Protein AF-A0A7R9SYB5-F1 (afdb_monomer)

Radius of gyration: 37.26 Å; Cα contacts (8 Å, |Δi|>4): 63; chains: 1; bounding box: 71×24×107 Å

Secondary structure (DSSP, 8-state):
--HHHHHHHHHHHHHHHHHHHHHHHHHHHHHHHHHHHHHHHHHHHHHHHHHHHHHHHHHHHHHHHHHHHHHHHHHHT-SS-SS-B-HHHHHHHHHH-HHHHHHHT-SSHHHHHHHH-SS-SSSB-TTT-

Structure (mmCIF, N/CA/C/O backbone):
data_AF-A0A7R9SYB5-F1
#
_entry.id   AF-A0A7R9SYB5-F1
#
loop_
_atom_site.group_PDB
_atom_site.id
_atom_site.type_symbol
_atom_site.label_atom_id
_atom_site.label_alt_id
_atom_site.label_comp_id
_atom_site.label_asym_id
_atom_site.label_entity_id
_atom_site.label_seq_id
_atom_site.pdbx_PDB_ins_code
_atom_site.Cartn_x
_atom_site.Cartn_y
_atom_site.Cartn_z
_atom_site.occupancy
_atom_site.B_iso_or_equiv
_atom_site.auth_seq_id
_atom_site.auth_comp_id
_atom_site.auth_asym_id
_atom_site.auth_atom_id
_atom_site.pdbx_PDB_model_num
ATOM 1 N N . LYS A 1 1 ? 35.742 -6.079 -60.100 1.00 61.59 1 LYS A N 1
ATOM 2 C CA . LYS A 1 1 ? 34.265 -6.038 -60.279 1.00 61.59 1 LYS A CA 1
ATOM 3 C C . LYS A 1 1 ? 33.474 -6.743 -59.161 1.00 61.59 1 LYS A C 1
ATOM 5 O O . LYS A 1 1 ? 32.312 -6.414 -59.006 1.00 61.59 1 LYS A O 1
ATOM 10 N N . VAL A 1 2 ? 34.076 -7.623 -58.344 1.00 82.00 2 VAL A N 1
ATOM 11 C CA . VAL A 1 2 ? 33.384 -8.337 -57.237 1.00 82.00 2 VAL A CA 1
ATOM 12 C C . VAL A 1 2 ? 33.362 -7.555 -55.905 1.00 82.00 2 VAL A C 1
ATOM 14 O O . VAL A 1 2 ? 32.481 -7.762 -55.081 1.00 82.00 2 VAL A O 1
ATOM 17 N N . MET A 1 3 ? 34.276 -6.597 -55.715 1.00 82.81 3 MET A N 1
ATOM 18 C CA . MET A 1 3 ? 34.359 -5.790 -54.484 1.00 82.81 3 MET A CA 1
ATOM 19 C C . MET A 1 3 ? 33.140 -4.885 -54.241 1.00 82.81 3 MET A C 1
ATOM 21 O O . MET A 1 3 ? 32.723 -4.719 -53.103 1.00 82.81 3 MET A O 1
ATOM 25 N N . ALA A 1 4 ? 32.539 -4.324 -55.296 1.00 87.69 4 ALA A N 1
ATOM 26 C CA . ALA A 1 4 ? 31.408 -3.405 -55.149 1.00 87.69 4 ALA A CA 1
ATOM 27 C C . ALA A 1 4 ? 30.133 -4.093 -54.603 1.00 87.69 4 ALA A C 1
ATOM 29 O O . ALA A 1 4 ? 29.575 -3.587 -53.632 1.00 87.69 4 ALA A O 1
ATOM 30 N N . PRO A 1 5 ? 29.709 -5.267 -55.120 1.00 90.31 5 PRO A N 1
ATOM 31 C CA . PRO A 1 5 ? 28.625 -6.035 -54.504 1.00 90.31 5 PRO A CA 1
ATOM 32 C C . PRO A 1 5 ? 28.908 -6.437 -53.051 1.00 90.31 5 PRO A C 1
ATOM 34 O O . PRO A 1 5 ? 28.014 -6.385 -52.214 1.00 90.31 5 PRO A O 1
ATOM 37 N N . LEU A 1 6 ? 30.151 -6.812 -52.734 1.00 91.62 6 LEU A N 1
ATOM 38 C CA . LEU A 1 6 ? 30.524 -7.271 -51.394 1.00 91.62 6 LEU A CA 1
ATOM 39 C C . LEU A 1 6 ? 30.434 -6.145 -50.353 1.00 91.62 6 LEU A C 1
ATOM 41 O O . LEU A 1 6 ? 29.874 -6.346 -49.278 1.00 91.62 6 LEU A O 1
ATOM 45 N N . LEU A 1 7 ? 30.916 -4.946 -50.694 1.00 91.62 7 LEU A N 1
ATOM 46 C CA . LEU A 1 7 ? 30.791 -3.762 -49.840 1.00 91.62 7 LEU A CA 1
ATOM 47 C C . LEU A 1 7 ? 29.329 -3.338 -49.649 1.00 91.62 7 LEU A C 1
ATOM 49 O O . LEU A 1 7 ? 28.962 -2.921 -48.555 1.00 91.62 7 LEU A O 1
ATOM 53 N N . PHE A 1 8 ? 28.489 -3.486 -50.678 1.00 92.94 8 PHE A N 1
ATOM 54 C CA . PHE A 1 8 ? 27.058 -3.193 -50.581 1.00 92.94 8 PHE A CA 1
ATOM 55 C C . PHE A 1 8 ? 26.348 -4.116 -49.582 1.00 92.94 8 PHE A C 1
ATOM 57 O O . PHE A 1 8 ? 25.638 -3.637 -48.701 1.00 92.94 8 PHE A O 1
ATOM 64 N N . TYR A 1 9 ? 26.583 -5.429 -49.658 1.00 94.69 9 TYR A N 1
ATOM 65 C CA . TYR A 1 9 ? 25.997 -6.370 -48.699 1.00 94.69 9 TYR A CA 1
ATOM 66 C C . TYR A 1 9 ? 26.543 -6.181 -47.282 1.00 94.69 9 TYR A C 1
ATOM 68 O O . TYR A 1 9 ? 25.777 -6.263 -46.326 1.00 94.69 9 TYR A O 1
ATOM 76 N N . LEU A 1 10 ? 27.835 -5.875 -47.130 1.00 94.38 10 LEU A N 1
ATOM 77 C CA . LEU A 1 10 ? 28.418 -5.570 -45.822 1.00 94.38 10 LEU A CA 1
ATOM 78 C C . LEU A 1 10 ? 27.762 -4.323 -45.213 1.00 94.38 10 LEU A C 1
ATOM 80 O O . LEU A 1 10 ? 27.346 -4.357 -44.057 1.00 94.38 10 LEU A O 1
ATOM 84 N N . LEU A 1 11 ? 27.590 -3.256 -46.000 1.00 93.69 11 LEU A N 1
ATOM 85 C CA . LEU A 1 11 ? 26.890 -2.046 -45.567 1.00 93.69 11 LEU A CA 1
ATOM 86 C C . LEU A 1 11 ? 25.431 -2.336 -45.189 1.00 93.69 11 LEU A C 1
ATOM 88 O O . LEU A 1 11 ? 24.966 -1.855 -44.159 1.00 93.69 11 LEU A O 1
ATOM 92 N N . GLN A 1 12 ? 24.727 -3.148 -45.981 1.00 94.56 12 GLN A N 1
ATOM 93 C CA . GLN A 1 12 ? 23.345 -3.545 -45.703 1.00 94.56 12 GLN A CA 1
ATOM 94 C C . GLN A 1 12 ? 23.228 -4.302 -44.374 1.00 94.56 12 GLN A C 1
ATOM 96 O O . GLN A 1 12 ? 22.326 -4.025 -43.585 1.00 94.56 12 GLN A O 1
ATOM 101 N N . VAL A 1 13 ? 24.149 -5.232 -44.106 1.00 95.25 13 VAL A N 1
ATOM 102 C CA . VAL A 1 13 ? 24.187 -5.992 -42.849 1.00 95.25 13 VAL A CA 1
ATOM 103 C C . VAL A 1 13 ? 24.494 -5.070 -41.668 1.00 95.25 13 VAL A C 1
ATOM 1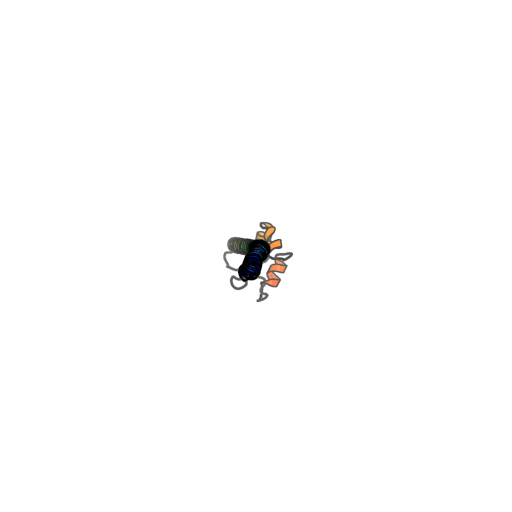05 O O . VAL A 1 13 ? 23.803 -5.132 -40.655 1.00 95.25 13 VAL A O 1
ATOM 108 N N . VAL A 1 14 ? 25.470 -4.168 -41.800 1.00 94.75 14 VAL A N 1
ATOM 109 C CA . VAL A 1 14 ? 25.808 -3.195 -40.747 1.00 94.75 14 VAL A CA 1
ATOM 110 C C . VAL A 1 14 ? 24.625 -2.274 -40.439 1.00 94.75 14 VAL A C 1
ATOM 112 O O . VAL A 1 14 ? 24.269 -2.116 -39.273 1.00 94.75 14 VAL A O 1
ATOM 115 N N . MET A 1 15 ? 23.966 -1.722 -41.461 1.00 95.31 15 MET A N 1
ATOM 116 C CA . MET A 1 15 ? 22.765 -0.898 -41.280 1.00 95.3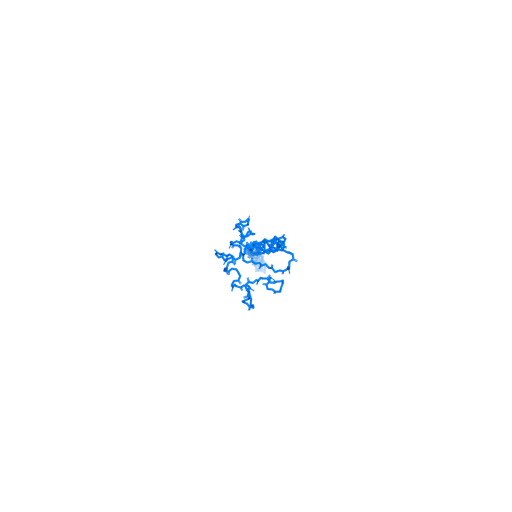1 15 MET A CA 1
ATOM 117 C C . MET A 1 15 ? 21.631 -1.676 -40.610 1.00 95.31 15 MET A C 1
ATOM 119 O O . MET A 1 15 ? 20.964 -1.145 -39.724 1.00 95.31 15 MET A O 1
ATOM 123 N N . PHE A 1 16 ? 21.435 -2.945 -40.976 1.00 96.38 16 PHE A N 1
ATOM 124 C CA . PHE A 1 16 ? 20.437 -3.800 -40.339 1.00 96.38 16 PHE A CA 1
ATOM 125 C C . PHE A 1 16 ? 20.721 -4.000 -38.843 1.00 96.38 16 PHE A C 1
ATOM 127 O O . PHE A 1 16 ? 19.812 -3.857 -38.029 1.00 96.38 16 PHE A O 1
ATOM 134 N N . PHE A 1 17 ? 21.977 -4.249 -38.458 1.00 95.25 17 PHE A N 1
ATOM 135 C CA . PHE A 1 17 ? 22.362 -4.365 -37.047 1.00 95.25 17 PHE A CA 1
ATOM 136 C C . PHE A 1 17 ? 22.188 -3.059 -36.270 1.00 95.25 17 PHE A C 1
ATOM 138 O O . PHE A 1 17 ? 21.764 -3.095 -35.116 1.00 95.25 17 PHE A O 1
ATOM 145 N N . ILE A 1 18 ? 22.493 -1.910 -36.878 1.00 95.12 18 ILE A N 1
ATOM 146 C CA . ILE A 1 18 ? 22.284 -0.600 -36.243 1.00 95.12 18 ILE A CA 1
ATOM 147 C C . ILE A 1 18 ? 20.792 -0.380 -35.975 1.00 95.12 18 ILE A C 1
ATOM 149 O O . ILE A 1 18 ? 20.412 -0.041 -34.855 1.00 95.12 18 ILE A O 1
ATOM 153 N N . LEU A 1 19 ? 19.943 -0.633 -36.974 1.00 95.75 19 LEU A N 1
ATOM 154 C CA . LEU A 1 19 ? 18.495 -0.492 -36.834 1.00 95.75 19 LEU A CA 1
ATOM 155 C C . LEU A 1 19 ? 17.926 -1.466 -35.800 1.00 95.75 19 LEU A C 1
ATOM 157 O O . LEU A 1 19 ? 17.144 -1.052 -34.952 1.00 95.75 19 LEU A O 1
ATOM 161 N N . LEU A 1 20 ? 18.342 -2.735 -35.821 1.00 95.81 20 LEU A N 1
ATOM 162 C CA . LEU A 1 20 ? 17.881 -3.740 -34.861 1.00 95.81 20 LEU A CA 1
ATOM 163 C C . LEU A 1 20 ? 18.235 -3.339 -33.427 1.00 95.81 20 LEU A C 1
ATOM 165 O O . LEU A 1 20 ? 17.374 -3.384 -32.553 1.00 95.81 20 LEU A O 1
ATOM 169 N N . ASN A 1 21 ? 19.468 -2.887 -33.193 1.00 93.50 21 ASN A N 1
ATOM 170 C CA . ASN A 1 21 ? 19.880 -2.411 -31.875 1.00 93.50 21 ASN A CA 1
ATOM 171 C C . ASN A 1 21 ? 19.090 -1.170 -31.430 1.00 93.50 21 ASN A C 1
ATOM 173 O O . ASN A 1 21 ? 18.722 -1.078 -30.262 1.00 93.50 21 ASN A O 1
ATOM 177 N N . MET A 1 22 ? 18.776 -0.247 -32.345 1.00 95.75 22 MET A N 1
ATOM 178 C CA . MET A 1 22 ? 17.927 0.908 -32.039 1.00 95.75 22 MET A CA 1
ATOM 179 C C . MET A 1 22 ? 16.493 0.484 -31.684 1.00 95.75 22 MET A C 1
ATOM 181 O O . MET A 1 22 ? 15.936 0.974 -30.706 1.00 95.75 22 MET A O 1
ATOM 185 N N 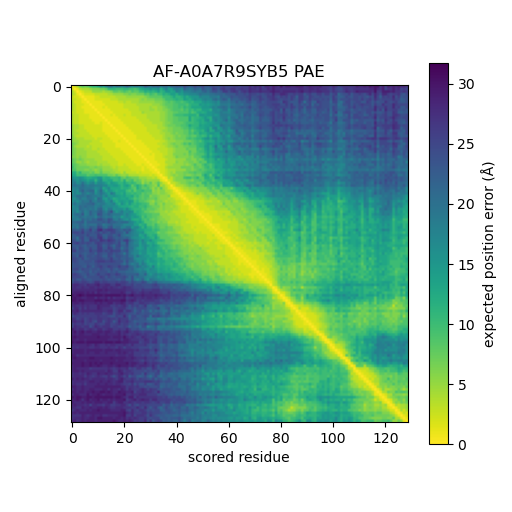. PHE A 1 23 ? 15.903 -0.455 -32.429 1.00 96.19 23 PHE A N 1
ATOM 186 C CA . PHE A 1 23 ? 14.582 -1.002 -32.105 1.00 96.19 23 PHE A CA 1
ATOM 187 C C . PHE A 1 23 ? 14.570 -1.708 -30.748 1.00 96.19 23 PHE A C 1
ATOM 189 O O . PHE A 1 23 ? 13.636 -1.514 -29.972 1.00 96.19 23 PHE A O 1
ATOM 196 N N . LEU A 1 24 ? 15.610 -2.487 -30.439 1.00 95.44 24 LEU A N 1
ATOM 197 C CA . LEU A 1 24 ? 15.741 -3.156 -29.147 1.00 95.44 24 LEU A CA 1
ATOM 198 C C . LEU A 1 24 ? 15.796 -2.136 -28.005 1.00 95.44 24 LEU A C 1
ATOM 200 O O . LEU A 1 24 ? 15.105 -2.310 -27.008 1.00 95.44 24 LEU A O 1
ATOM 204 N N . ALA A 1 25 ? 16.557 -1.051 -28.177 1.00 96.12 25 ALA A N 1
ATOM 205 C CA . ALA A 1 25 ? 16.647 0.017 -27.188 1.00 96.12 25 ALA A CA 1
ATOM 206 C C . ALA A 1 25 ? 15.280 0.668 -26.919 1.00 96.12 25 ALA A C 1
ATOM 208 O O . ALA A 1 25 ? 14.901 0.809 -25.762 1.00 96.12 25 ALA A O 1
ATOM 209 N N . ILE A 1 26 ? 14.512 0.983 -27.969 1.00 96.12 26 ILE A N 1
ATOM 210 C CA . ILE A 1 26 ? 13.168 1.571 -27.834 1.00 96.12 26 ILE A CA 1
ATOM 211 C C . ILE A 1 26 ? 12.209 0.613 -27.113 1.00 96.12 26 ILE A C 1
ATOM 213 O O . ILE A 1 26 ? 11.469 1.032 -26.226 1.00 96.12 26 ILE A O 1
ATOM 217 N N . ILE A 1 27 ? 12.213 -0.676 -27.471 1.00 94.69 27 ILE A N 1
ATOM 218 C CA . ILE A 1 27 ? 11.340 -1.674 -26.832 1.00 94.69 27 ILE A CA 1
ATOM 219 C C . ILE A 1 27 ? 11.728 -1.874 -25.366 1.00 94.69 27 ILE A C 1
ATOM 221 O O . ILE A 1 27 ? 10.850 -1.955 -24.511 1.00 94.69 27 ILE A O 1
ATOM 225 N N . CYS A 1 28 ? 13.025 -1.954 -25.067 1.00 92.50 28 CYS A N 1
ATOM 226 C CA . CYS A 1 28 ? 13.516 -2.067 -23.698 1.00 92.50 28 CYS A CA 1
ATOM 227 C C . CYS A 1 28 ? 13.098 -0.868 -22.842 1.00 92.50 28 CYS A C 1
ATOM 229 O O . CYS A 1 28 ? 12.676 -1.075 -21.708 1.00 92.50 28 CYS A O 1
ATOM 231 N N . ASP A 1 29 ? 13.179 0.345 -23.386 1.00 94.44 29 ASP A N 1
ATOM 232 C CA . ASP A 1 29 ? 12.771 1.572 -22.699 1.00 94.44 29 ASP A CA 1
ATOM 233 C C . ASP A 1 29 ? 11.258 1.582 -22.420 1.00 94.44 29 ASP A C 1
ATOM 235 O O . ASP A 1 29 ? 10.832 1.709 -21.273 1.00 94.44 29 ASP A O 1
ATOM 239 N N . ALA A 1 30 ? 10.437 1.289 -23.435 1.00 92.69 30 ALA A N 1
ATOM 240 C CA . ALA A 1 30 ? 8.985 1.188 -23.278 1.00 92.69 30 ALA A CA 1
ATOM 241 C C . ALA A 1 30 ? 8.566 0.079 -22.290 1.00 92.69 30 ALA A C 1
ATOM 243 O O . ALA A 1 30 ? 7.623 0.241 -21.519 1.00 92.69 30 ALA A O 1
ATOM 244 N N . TYR A 1 31 ? 9.265 -1.059 -22.290 1.00 90.06 31 TYR A N 1
ATOM 245 C CA . TYR A 1 31 ? 8.999 -2.150 -21.352 1.00 90.06 31 TYR A CA 1
ATOM 246 C C . TYR A 1 31 ? 9.410 -1.796 -19.916 1.00 90.06 31 TYR A C 1
ATOM 248 O O . TYR A 1 31 ? 8.720 -2.177 -18.968 1.00 90.06 31 TYR A O 1
ATOM 256 N N . ALA A 1 32 ? 10.522 -1.075 -19.743 1.00 88.38 32 ALA A N 1
ATOM 257 C CA . ALA A 1 32 ? 10.972 -0.605 -18.439 1.00 88.38 32 ALA A CA 1
ATOM 258 C C . ALA A 1 32 ? 9.976 0.388 -17.821 1.00 88.38 32 ALA A C 1
ATOM 260 O O . ALA A 1 32 ? 9.673 0.259 -16.636 1.00 88.38 32 ALA A O 1
ATOM 261 N N . ASP A 1 33 ? 9.416 1.296 -18.623 1.00 88.31 33 ASP A N 1
ATOM 262 C CA . ASP A 1 33 ? 8.394 2.256 -18.188 1.00 88.31 33 ASP A CA 1
ATOM 263 C C . ASP A 1 33 ? 7.109 1.551 -17.714 1.00 88.31 33 ASP A C 1
ATOM 265 O O . ASP A 1 33 ? 6.657 1.742 -16.585 1.00 88.31 33 ASP A O 1
ATOM 269 N N . VAL A 1 34 ? 6.573 0.621 -18.516 1.00 85.88 34 VAL A N 1
ATOM 270 C CA . VAL A 1 34 ? 5.368 -0.146 -18.139 1.00 85.88 34 VAL A CA 1
ATOM 271 C C . VAL A 1 34 ? 5.594 -0.966 -16.867 1.00 85.88 34 VAL A C 1
ATOM 273 O O . VAL A 1 34 ? 4.723 -1.020 -15.999 1.00 85.88 34 VAL A O 1
ATOM 276 N N . LYS A 1 35 ? 6.764 -1.597 -16.728 1.00 79.31 35 LYS A N 1
ATOM 277 C CA . LYS A 1 35 ? 7.087 -2.408 -15.549 1.00 79.31 35 LYS A CA 1
ATOM 278 C C . LYS A 1 35 ? 7.303 -1.557 -14.294 1.00 79.31 35 LYS A C 1
ATOM 280 O O . LYS A 1 35 ? 6.912 -1.989 -13.210 1.00 79.31 35 LYS A O 1
ATOM 285 N N . GLY A 1 36 ? 7.916 -0.381 -14.430 1.00 77.94 36 GLY A N 1
ATOM 286 C CA . GLY A 1 36 ? 8.064 0.583 -13.338 1.00 77.94 36 GLY A CA 1
ATOM 287 C C . GLY A 1 36 ? 6.699 1.008 -12.804 1.00 77.94 36 GLY A C 1
ATOM 288 O O . GLY A 1 36 ? 6.416 0.806 -11.623 1.00 77.94 36 GLY A O 1
ATOM 289 N N . ASN A 1 37 ? 5.818 1.446 -13.704 1.00 71.44 37 ASN A N 1
ATOM 290 C CA . ASN A 1 37 ? 4.478 1.920 -13.356 1.00 71.44 37 ASN A CA 1
ATOM 291 C C . ASN A 1 37 ? 3.599 0.819 -12.730 1.00 71.44 37 ASN A C 1
ATOM 293 O O . ASN A 1 37 ? 2.934 1.070 -11.729 1.00 71.44 37 ASN A O 1
ATOM 297 N N . GLN A 1 38 ? 3.652 -0.422 -13.238 1.00 69.19 38 GLN A N 1
ATOM 298 C CA . GLN A 1 38 ? 2.939 -1.554 -12.621 1.00 69.19 38 GLN A CA 1
ATOM 299 C C . GLN A 1 38 ? 3.411 -1.833 -11.190 1.00 69.19 38 GLN A C 1
ATOM 301 O O . GLN A 1 38 ? 2.596 -2.062 -10.302 1.00 69.19 38 GLN A O 1
ATOM 306 N N . SER A 1 39 ? 4.725 -1.784 -10.945 1.00 71.44 39 SER A N 1
ATOM 307 C CA . SER A 1 39 ? 5.268 -2.067 -9.614 1.00 71.44 39 SER A CA 1
ATOM 308 C C . SER A 1 39 ? 4.868 -1.024 -8.568 1.00 71.44 39 SER A C 1
ATOM 310 O O . SER A 1 39 ? 4.633 -1.375 -7.411 1.00 71.44 39 SER A O 1
ATOM 312 N N . GLU A 1 40 ? 4.748 0.244 -8.966 1.00 73.38 40 GLU A N 1
ATOM 313 C CA . GLU A 1 40 ? 4.277 1.313 -8.086 1.00 73.38 40 GLU A CA 1
ATOM 314 C C . GLU A 1 40 ? 2.770 1.209 -7.830 1.00 73.38 40 GLU A C 1
ATOM 316 O O . GLU A 1 40 ? 2.326 1.377 -6.693 1.00 73.38 40 GLU A O 1
ATOM 321 N N . GLU A 1 41 ? 1.974 0.890 -8.851 1.00 73.62 41 GLU A N 1
ATOM 322 C CA . GLU A 1 41 ? 0.527 0.707 -8.718 1.00 73.62 41 GLU A CA 1
ATOM 323 C C . GLU A 1 41 ? 0.186 -0.484 -7.804 1.00 73.62 41 GLU A C 1
ATOM 325 O O . GLU A 1 41 ? -0.627 -0.342 -6.887 1.00 73.62 41 GLU A O 1
ATOM 330 N N . ASP A 1 42 ? 0.889 -1.610 -7.956 1.00 75.44 42 ASP A N 1
ATOM 331 C CA . ASP A 1 42 ? 0.744 -2.794 -7.100 1.00 75.44 42 ASP A CA 1
ATOM 332 C C . ASP A 1 42 ? 1.152 -2.517 -5.642 1.00 75.44 42 ASP A C 1
ATOM 334 O O . ASP A 1 42 ? 0.476 -2.951 -4.701 1.00 75.44 42 ASP A O 1
ATOM 338 N N . LEU A 1 43 ? 2.242 -1.768 -5.427 1.00 75.75 43 LEU A N 1
ATOM 339 C CA . LEU A 1 43 ? 2.689 -1.374 -4.086 1.00 75.75 43 LEU A CA 1
ATOM 340 C C . LEU A 1 43 ? 1.678 -0.456 -3.398 1.00 75.75 43 LEU A C 1
ATOM 342 O O . LEU A 1 43 ? 1.341 -0.685 -2.233 1.00 75.75 43 LEU A O 1
ATOM 346 N N . ASN A 1 44 ? 1.168 0.542 -4.121 1.00 81.00 44 ASN A N 1
ATOM 347 C CA . ASN A 1 44 ? 0.154 1.466 -3.618 1.00 81.00 44 ASN A CA 1
ATOM 348 C C . ASN A 1 44 ? -1.176 0.751 -3.343 1.00 81.00 44 ASN A C 1
ATOM 350 O O . ASN A 1 44 ? -1.859 1.038 -2.359 1.00 81.00 44 ASN A O 1
ATOM 354 N N . PHE A 1 45 ? -1.553 -0.216 -4.179 1.00 84.06 45 PHE A N 1
ATOM 355 C CA . PHE A 1 45 ? -2.722 -1.052 -3.934 1.00 84.06 45 PHE A CA 1
ATOM 356 C C . PHE A 1 45 ? -2.558 -1.873 -2.649 1.00 84.06 45 PHE A C 1
ATOM 358 O O . PHE A 1 45 ? -3.445 -1.868 -1.790 1.00 84.06 45 PHE A O 1
ATOM 365 N N . TYR A 1 46 ? -1.407 -2.530 -2.472 1.00 81.31 46 TYR A N 1
ATOM 366 C CA . TYR A 1 46 ? -1.137 -3.343 -1.288 1.00 81.31 46 TYR A CA 1
ATOM 367 C C . TYR A 1 46 ? -1.084 -2.511 0.001 1.00 81.31 46 TYR A C 1
ATOM 369 O O . TYR A 1 46 ? -1.631 -2.938 1.022 1.00 81.31 46 TYR A O 1
ATOM 377 N N . SER A 1 47 ? -0.477 -1.319 -0.028 1.00 83.75 47 SER A N 1
ATOM 378 C CA . SER A 1 47 ? -0.458 -0.418 1.131 1.00 83.75 47 SER A CA 1
ATOM 379 C C . SER A 1 47 ? -1.866 0.043 1.501 1.00 83.75 47 SER A C 1
ATOM 381 O O . SER A 1 47 ? -2.267 -0.102 2.652 1.00 83.75 47 SER A O 1
ATOM 383 N N . ASN A 1 48 ? -2.662 0.473 0.520 1.00 85.94 48 ASN A N 1
ATOM 384 C CA . ASN A 1 48 ? -4.034 0.924 0.751 1.00 85.94 48 ASN A CA 1
ATOM 385 C C . ASN A 1 48 ? -4.932 -0.187 1.314 1.00 85.94 48 ASN A C 1
ATOM 387 O O . ASN A 1 48 ? -5.744 0.067 2.206 1.00 85.94 48 ASN A O 1
ATOM 391 N N . LEU A 1 49 ? -4.792 -1.428 0.828 1.00 88.19 49 LEU A N 1
ATOM 392 C CA . LEU A 1 49 ? -5.515 -2.570 1.397 1.00 88.19 49 LEU A CA 1
ATOM 393 C C . LEU A 1 49 ? -5.088 -2.841 2.838 1.00 88.19 49 LEU A C 1
ATOM 395 O O . LEU A 1 49 ? -5.936 -3.073 3.701 1.00 88.19 49 LEU A O 1
ATOM 399 N N . LYS A 1 50 ? -3.779 -2.823 3.103 1.00 88.50 50 LYS A N 1
ATOM 400 C CA . LYS A 1 50 ? -3.237 -3.061 4.439 1.00 88.50 50 LYS A CA 1
ATOM 401 C C . LYS A 1 50 ? -3.737 -2.016 5.433 1.00 88.50 50 LYS A C 1
ATOM 403 O O . LYS A 1 50 ? -4.144 -2.400 6.527 1.00 88.50 50 LYS A O 1
ATOM 408 N N . ASP A 1 51 ? -3.760 -0.744 5.052 1.00 87.81 51 ASP A N 1
ATOM 409 C CA . ASP A 1 51 ? -4.219 0.346 5.916 1.00 87.81 51 ASP A CA 1
ATOM 410 C C . ASP A 1 51 ? -5.715 0.211 6.229 1.00 87.81 51 ASP A C 1
ATOM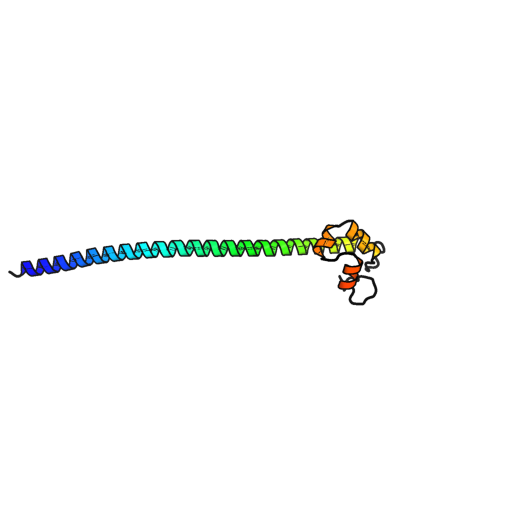 412 O O . ASP A 1 51 ? -6.108 0.220 7.395 1.00 87.81 51 ASP A O 1
ATOM 416 N N . GLN A 1 52 ? -6.549 -0.072 5.221 1.00 87.12 52 GLN A N 1
ATOM 417 C CA . GLN A 1 52 ? -7.981 -0.321 5.436 1.00 87.12 52 GLN A CA 1
ATOM 418 C C . GLN A 1 52 ? -8.252 -1.535 6.338 1.00 87.12 52 GLN A C 1
ATOM 420 O O . GLN A 1 52 ? -9.190 -1.526 7.142 1.00 87.12 52 GLN A O 1
ATOM 425 N N . LEU A 1 53 ? -7.457 -2.601 6.206 1.00 86.75 53 LEU A N 1
ATOM 426 C CA . LEU A 1 53 ? -7.569 -3.782 7.060 1.00 86.75 53 LEU A CA 1
ATOM 427 C C . LEU A 1 53 ? -7.114 -3.485 8.490 1.00 86.75 53 LEU A C 1
ATOM 429 O O . LEU A 1 53 ? -7.804 -3.876 9.432 1.00 86.75 53 LEU A O 1
ATOM 433 N N . LEU A 1 54 ? -5.995 -2.780 8.660 1.00 90.25 54 LEU A N 1
ATOM 434 C CA . LEU A 1 54 ? -5.488 -2.385 9.971 1.00 90.25 54 LEU A CA 1
ATOM 435 C C . LEU A 1 54 ? -6.474 -1.479 10.705 1.00 90.25 54 LEU A C 1
ATOM 437 O O . LEU A 1 54 ? -6.715 -1.715 11.886 1.00 90.25 54 LEU A O 1
ATOM 441 N N . ASP A 1 55 ? -7.108 -0.530 10.019 1.00 87.69 55 ASP A N 1
ATOM 442 C CA . ASP A 1 55 ? -8.136 0.332 10.608 1.00 87.69 55 ASP A CA 1
ATOM 443 C C . ASP A 1 55 ? -9.373 -0.456 11.041 1.00 87.69 55 ASP A C 1
ATOM 445 O O . ASP A 1 55 ? -9.927 -0.240 12.119 1.00 87.69 55 ASP A O 1
ATOM 449 N N . LYS A 1 56 ? -9.825 -1.421 10.236 1.00 85.75 56 LYS A N 1
ATOM 450 C CA . LYS A 1 56 ? -10.955 -2.278 10.626 1.00 85.75 56 LYS A CA 1
ATOM 451 C C . LYS A 1 56 ? -10.604 -3.161 11.824 1.00 85.75 56 LYS A C 1
ATOM 453 O O . LYS A 1 56 ? -11.423 -3.293 12.733 1.00 85.75 56 LYS A O 1
ATOM 458 N N . ILE A 1 57 ? -9.405 -3.744 11.845 1.00 85.62 57 ILE A N 1
ATOM 459 C CA . ILE A 1 57 ? -8.941 -4.599 12.945 1.00 85.62 57 ILE A CA 1
ATOM 460 C C . ILE A 1 57 ? -8.750 -3.778 14.218 1.00 85.62 57 ILE A C 1
ATOM 462 O O . ILE A 1 57 ? -9.211 -4.198 15.277 1.00 85.62 57 ILE A O 1
ATOM 466 N N . SER A 1 58 ? -8.117 -2.607 14.134 1.00 85.62 58 SER A N 1
ATOM 467 C CA . SER A 1 58 ? -7.885 -1.740 15.290 1.00 85.62 58 SER A CA 1
ATOM 468 C C . SER A 1 58 ? -9.208 -1.290 15.908 1.00 85.62 58 SER A C 1
ATOM 470 O O . SER A 1 58 ? -9.376 -1.412 17.119 1.00 85.62 58 SER A O 1
ATOM 472 N N . ASN A 1 59 ? -10.190 -0.909 15.084 1.00 83.44 59 ASN A N 1
ATOM 473 C CA . ASN A 1 59 ? -11.544 -0.580 15.529 1.00 83.44 59 ASN A CA 1
ATOM 474 C C . ASN A 1 59 ? -12.270 -1.772 16.175 1.00 83.44 59 ASN A C 1
ATOM 476 O O . ASN A 1 59 ? -13.026 -1.601 17.131 1.00 83.44 59 ASN A O 1
ATOM 480 N N . LEU A 1 60 ? -12.052 -2.995 15.686 1.00 81.44 60 LEU A N 1
ATOM 481 C CA . LEU A 1 60 ? -12.629 -4.193 16.298 1.00 81.44 60 LEU A CA 1
ATOM 482 C C . LEU A 1 60 ? -11.969 -4.513 17.648 1.00 81.44 60 LEU A C 1
ATOM 484 O O . LEU A 1 60 ? -12.647 -4.898 18.599 1.00 81.44 60 LEU A O 1
ATOM 488 N N . VAL A 1 61 ? -10.648 -4.342 17.740 1.00 84.38 61 VAL A N 1
ATOM 489 C CA . VAL A 1 61 ? -9.866 -4.574 18.961 1.00 84.38 61 VAL A CA 1
ATOM 490 C C . VAL A 1 61 ? -10.225 -3.555 20.038 1.00 84.38 61 VAL A C 1
ATOM 492 O O . VAL A 1 61 ? -10.431 -3.949 21.186 1.00 84.38 61 VAL A O 1
ATOM 495 N N . THR A 1 62 ? -10.356 -2.272 19.693 1.00 81.94 62 THR A N 1
ATOM 496 C CA . THR A 1 62 ? -10.786 -1.236 20.645 1.00 81.94 62 THR A CA 1
ATOM 497 C C . THR A 1 62 ? -12.208 -1.483 21.130 1.00 81.94 62 THR A C 1
ATOM 499 O O . THR A 1 62 ? -12.444 -1.403 22.333 1.00 81.94 62 THR A O 1
ATOM 502 N N . ARG A 1 63 ? -13.132 -1.887 20.245 1.00 76.88 63 ARG A N 1
ATOM 503 C CA . ARG A 1 63 ? -14.486 -2.311 20.642 1.00 76.88 63 ARG A CA 1
ATOM 504 C C . ARG A 1 63 ? -14.462 -3.514 21.576 1.00 76.88 63 ARG A C 1
ATOM 506 O O . ARG A 1 63 ? -15.102 -3.476 22.618 1.00 76.88 63 ARG A O 1
ATOM 513 N N . LYS A 1 64 ? -13.700 -4.561 21.249 1.00 77.31 64 LYS A N 1
ATOM 514 C CA . LYS A 1 64 ? -13.585 -5.758 22.097 1.00 77.31 64 LYS A CA 1
ATOM 515 C C . LYS A 1 64 ? -13.009 -5.429 23.473 1.00 77.31 64 LYS A C 1
ATOM 517 O O . LYS A 1 64 ? -13.444 -6.011 24.460 1.00 77.31 64 LYS A O 1
ATOM 522 N N . ARG A 1 65 ? -12.035 -4.518 23.540 1.00 78.62 65 ARG A N 1
ATOM 523 C CA . ARG A 1 65 ? -11.464 -4.056 24.808 1.00 78.62 65 ARG A CA 1
ATOM 524 C C . ARG A 1 65 ? -12.486 -3.270 25.619 1.00 78.62 65 ARG A C 1
ATOM 526 O O . ARG A 1 65 ? -12.680 -3.595 26.773 1.00 78.62 65 ARG A O 1
ATOM 533 N N . ALA A 1 66 ? -13.198 -2.340 24.990 1.00 75.25 66 ALA A N 1
ATOM 534 C CA . ALA A 1 66 ? -14.239 -1.578 25.664 1.00 75.25 66 ALA A CA 1
ATOM 535 C C . ALA A 1 66 ? -15.388 -2.470 26.169 1.00 75.25 66 ALA A C 1
ATOM 537 O O . ALA A 1 66 ? -15.888 -2.236 27.256 1.00 75.25 66 ALA A O 1
ATOM 538 N N . ILE A 1 67 ? -15.769 -3.520 25.428 1.00 72.88 67 ILE A N 1
ATOM 539 C CA . ILE A 1 67 ? -16.741 -4.518 25.908 1.00 72.88 67 ILE A CA 1
ATOM 540 C C . ILE A 1 67 ? -16.186 -5.264 27.122 1.00 72.88 67 ILE A C 1
ATOM 542 O O . ILE A 1 67 ? -16.894 -5.399 28.105 1.00 72.88 67 ILE A O 1
ATOM 546 N N . LYS A 1 68 ? -14.924 -5.714 27.083 1.00 77.50 68 LYS A N 1
ATOM 547 C CA . LYS A 1 68 ? -14.299 -6.387 28.231 1.00 77.50 68 LYS A CA 1
ATOM 548 C C . LYS A 1 68 ? -14.228 -5.501 29.470 1.00 77.50 68 LYS A C 1
ATOM 550 O O . LYS A 1 68 ? -14.573 -5.980 30.540 1.00 77.50 68 LYS A O 1
ATOM 555 N N . ASP A 1 69 ? -13.798 -4.253 29.308 1.00 77.31 69 ASP A N 1
ATOM 556 C CA . ASP A 1 69 ? -13.704 -3.290 30.406 1.00 77.31 69 ASP A CA 1
ATOM 557 C C . ASP A 1 69 ? -15.110 -3.033 30.990 1.00 77.31 69 ASP A C 1
ATOM 559 O O . ASP A 1 69 ? -15.284 -3.055 32.199 1.00 77.31 69 ASP A O 1
ATOM 563 N N . LEU A 1 70 ? -16.144 -2.920 30.143 1.00 70.25 70 LEU A N 1
ATOM 564 C CA . LEU A 1 70 ? -17.538 -2.816 30.593 1.00 70.25 70 LEU A CA 1
ATOM 565 C C . LEU A 1 70 ? -18.039 -4.076 31.305 1.00 70.25 70 LEU A C 1
ATOM 567 O O . LEU A 1 70 ? -18.743 -3.960 32.298 1.00 70.25 70 LEU A O 1
ATOM 571 N N . THR A 1 71 ? -17.705 -5.274 30.822 1.00 70.19 71 THR A N 1
ATOM 572 C CA . THR A 1 71 ? -18.063 -6.528 31.503 1.00 70.19 71 THR A CA 1
ATOM 573 C C . THR A 1 71 ? -17.388 -6.615 32.871 1.00 70.19 71 THR A C 1
ATOM 575 O O . THR A 1 71 ? -18.007 -7.070 33.826 1.00 70.19 71 THR A O 1
ATOM 578 N N . GLU A 1 72 ? -16.136 -6.168 32.985 1.00 72.44 72 GLU A N 1
ATOM 579 C CA . GLU A 1 72 ? -15.418 -6.114 34.260 1.00 72.44 72 GLU A CA 1
ATOM 580 C C . GLU A 1 72 ? -16.038 -5.080 35.213 1.00 72.44 72 GLU A C 1
ATOM 582 O O . GLU A 1 72 ? -16.260 -5.404 36.376 1.00 72.44 72 GLU A O 1
ATOM 587 N N . ASP A 1 73 ? -16.413 -3.897 34.715 1.00 70.06 73 ASP A N 1
ATOM 588 C CA . ASP A 1 73 ? -17.128 -2.871 35.488 1.00 70.06 73 ASP A CA 1
ATOM 589 C C . ASP A 1 73 ? -18.507 -3.365 35.965 1.00 70.06 73 ASP A C 1
ATOM 591 O O . ASP A 1 73 ? -18.884 -3.131 37.112 1.00 70.06 73 ASP A O 1
ATOM 595 N N . ILE A 1 74 ? -19.253 -4.080 35.111 1.00 67.44 74 ILE A N 1
ATOM 596 C CA . ILE A 1 74 ? -20.544 -4.694 35.462 1.00 67.44 74 ILE A CA 1
ATOM 597 C C . ILE A 1 74 ? -20.343 -5.736 36.569 1.00 67.44 74 ILE A C 1
ATOM 599 O O . ILE A 1 74 ? -21.017 -5.671 37.591 1.00 67.44 74 ILE A O 1
ATOM 603 N N . LEU A 1 75 ? -19.369 -6.640 36.415 1.00 66.62 75 LEU A N 1
ATOM 604 C CA . LEU A 1 75 ? -19.043 -7.652 37.427 1.00 66.62 75 LEU A CA 1
ATOM 605 C C . LEU A 1 75 ? -18.544 -7.045 38.746 1.00 66.62 75 LEU A C 1
ATOM 607 O O . LEU A 1 75 ? -18.747 -7.636 39.801 1.00 66.62 75 LEU A O 1
ATOM 611 N N . ALA A 1 76 ? -17.865 -5.897 38.704 1.00 67.38 76 ALA A N 1
ATOM 612 C CA . ALA A 1 76 ? -17.393 -5.199 39.897 1.00 67.38 76 ALA A CA 1
ATOM 613 C C . ALA A 1 76 ? -18.500 -4.408 40.614 1.00 67.38 76 ALA A C 1
ATOM 615 O O . ALA A 1 76 ? -18.329 -4.051 41.781 1.00 67.38 76 ALA A O 1
ATOM 616 N N . SER A 1 77 ? -19.608 -4.118 39.928 1.00 65.38 77 SER A N 1
ATOM 617 C CA . SER A 1 77 ? -20.734 -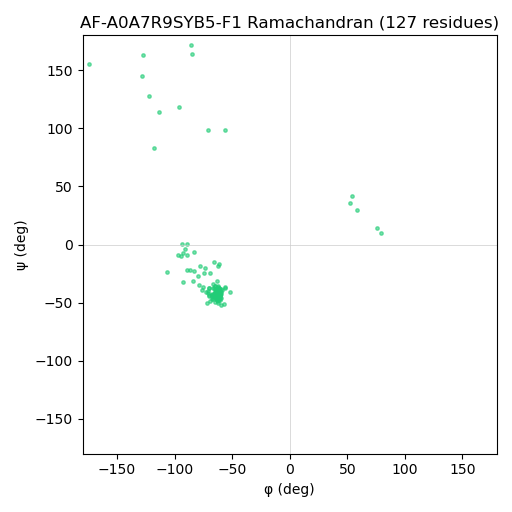3.359 40.474 1.00 65.38 77 SER A CA 1
ATOM 618 C C . SER A 1 77 ? -21.844 -4.227 41.077 1.00 65.38 77 SER A C 1
ATOM 620 O O . SER A 1 77 ? -22.814 -3.665 41.585 1.00 65.38 77 SER A O 1
ATOM 622 N N . ASP A 1 78 ? -21.678 -5.550 41.046 1.00 65.44 78 ASP A N 1
ATOM 623 C CA . ASP A 1 78 ? -22.451 -6.537 41.809 1.00 65.44 78 ASP A CA 1
ATOM 624 C C . ASP A 1 78 ? -22.355 -6.192 43.315 1.00 65.44 78 ASP A C 1
ATOM 626 O O . ASP A 1 78 ? -21.330 -6.428 43.972 1.00 65.44 78 ASP A O 1
ATOM 630 N N . ARG A 1 79 ? -23.381 -5.516 43.861 1.00 64.38 79 ARG A N 1
ATOM 631 C CA . ARG A 1 79 ? -23.374 -4.997 45.245 1.00 64.38 79 ARG A CA 1
ATOM 632 C C . ARG A 1 79 ? -23.679 -6.081 46.267 1.00 64.38 79 ARG A C 1
ATOM 634 O O 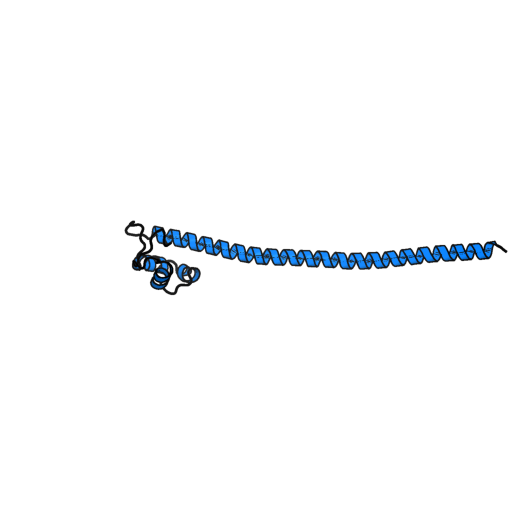. ARG A 1 79 ? -23.288 -5.939 47.431 1.00 64.38 79 ARG A O 1
ATOM 641 N N . ASN A 1 80 ? -24.416 -7.110 45.871 1.00 66.00 80 ASN A N 1
ATOM 642 C CA . ASN A 1 80 ? -24.832 -8.235 46.707 1.00 66.00 80 ASN A CA 1
ATOM 643 C C . ASN A 1 80 ? -23.877 -9.437 46.610 1.00 66.00 80 ASN A C 1
ATOM 645 O O . ASN A 1 80 ? -23.953 -10.319 47.469 1.00 66.00 80 ASN A O 1
ATOM 649 N N . VAL A 1 81 ? -22.924 -9.428 45.670 1.00 64.12 81 VAL A N 1
ATOM 650 C CA . VAL A 1 81 ? -21.941 -10.497 45.411 1.00 64.12 81 VAL A CA 1
ATOM 651 C C . VAL A 1 81 ? -22.639 -11.846 45.227 1.00 64.12 81 VAL A C 1
ATOM 653 O O . VAL A 1 81 ? -22.158 -12.888 45.686 1.00 64.12 81 VAL A O 1
ATOM 656 N N . ASP A 1 82 ? -23.820 -11.829 44.612 1.00 68.06 82 ASP A N 1
ATOM 657 C CA . ASP A 1 82 ? -24.606 -13.036 44.358 1.00 68.06 82 ASP A CA 1
ATOM 658 C C . ASP A 1 82 ? -24.323 -13.631 42.970 1.00 68.06 82 ASP A C 1
ATOM 660 O O . ASP A 1 82 ? -24.696 -14.776 42.699 1.00 68.06 82 ASP A O 1
ATOM 664 N N . GLY A 1 83 ? -23.551 -12.917 42.142 1.00 65.44 83 GLY A N 1
ATOM 665 C CA . GLY A 1 83 ? -23.174 -13.341 40.803 1.00 65.44 83 GLY A CA 1
ATOM 666 C C . GLY A 1 83 ? -24.291 -13.199 39.769 1.00 65.44 83 GLY A C 1
ATOM 667 O O . GLY A 1 83 ? -24.147 -13.781 38.688 1.00 65.44 83 GLY A O 1
ATOM 668 N N . LEU A 1 84 ? -25.358 -12.461 40.092 1.00 68.62 84 LEU A N 1
ATOM 669 C CA . LEU A 1 84 ? -26.507 -12.154 39.245 1.00 68.62 84 LEU A CA 1
ATOM 670 C C . LEU A 1 84 ? -26.623 -10.628 39.124 1.00 68.62 84 LEU A C 1
ATOM 672 O O . LEU A 1 84 ? -26.627 -9.924 40.121 1.00 68.62 84 LEU A O 1
ATOM 676 N N . ILE A 1 85 ? -26.704 -10.098 37.903 1.00 70.19 85 ILE A N 1
ATOM 677 C CA . ILE A 1 85 ? -26.839 -8.647 37.694 1.00 70.19 85 ILE A CA 1
ATOM 678 C C . ILE A 1 85 ? -28.316 -8.291 37.497 1.00 70.19 85 ILE A C 1
ATOM 680 O O . ILE A 1 85 ? -28.931 -8.700 36.506 1.00 70.19 85 ILE A O 1
ATOM 684 N N . ASP A 1 86 ? -28.857 -7.472 38.399 1.00 70.62 86 ASP A N 1
ATOM 685 C CA . ASP A 1 86 ? -30.238 -6.977 38.350 1.00 70.62 86 ASP A CA 1
ATOM 686 C C . ASP A 1 86 ? -30.403 -5.719 37.465 1.00 70.62 86 ASP A C 1
ATOM 688 O O . ASP A 1 86 ? -29.455 -4.981 37.179 1.00 70.62 86 ASP A O 1
ATOM 692 N N . GLU A 1 87 ? -31.648 -5.386 37.085 1.00 68.69 87 GLU A N 1
ATOM 693 C CA . GLU A 1 87 ? -31.966 -4.177 36.296 1.00 68.69 87 GLU A CA 1
ATOM 694 C C . GLU A 1 87 ? -31.467 -2.875 36.953 1.00 68.69 87 GLU A C 1
ATOM 696 O O . GLU A 1 87 ? -31.047 -1.945 36.251 1.00 68.69 87 GLU A O 1
ATOM 701 N N . ASP A 1 88 ? -31.547 -2.778 38.281 1.00 70.00 88 ASP A N 1
ATOM 702 C CA . ASP A 1 88 ? -31.177 -1.568 39.019 1.00 70.00 88 ASP A CA 1
ATOM 703 C C . ASP A 1 88 ? -29.654 -1.388 39.107 1.00 70.00 88 ASP A C 1
ATOM 705 O O . ASP A 1 88 ? -29.168 -0.266 38.943 1.00 70.00 88 ASP A O 1
ATOM 709 N N . GLU A 1 89 ? -28.898 -2.479 39.251 1.00 70.62 89 GLU A N 1
ATOM 710 C CA . GLU A 1 89 ? -27.430 -2.468 39.219 1.00 70.62 89 GLU A CA 1
ATOM 711 C C . GLU A 1 89 ? -26.914 -2.181 37.809 1.00 70.62 89 GLU A C 1
ATOM 713 O O . GLU A 1 89 ? -26.063 -1.311 37.606 1.00 70.62 89 GLU A O 1
ATOM 718 N N . LEU A 1 90 ? -27.521 -2.815 36.801 1.00 70.06 90 LEU A N 1
ATOM 719 C CA . LEU A 1 90 ? -27.217 -2.565 35.398 1.00 70.06 90 LEU A CA 1
ATOM 720 C C . LEU A 1 90 ? -27.487 -1.092 35.035 1.00 70.06 90 LEU A 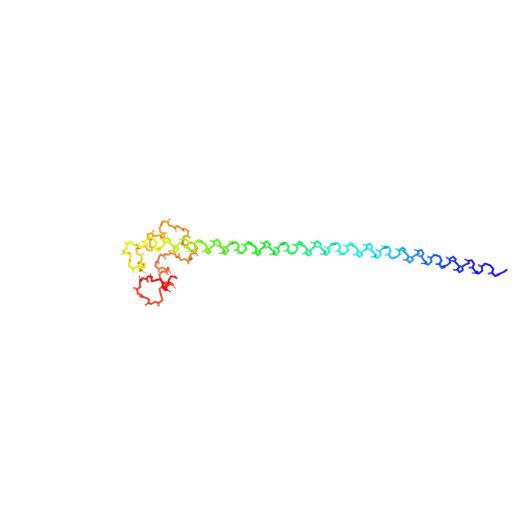C 1
ATOM 722 O O . LEU A 1 90 ? -26.681 -0.451 34.362 1.00 70.06 90 LEU A O 1
ATOM 726 N N . LYS A 1 91 ? -28.584 -0.498 35.527 1.00 69.94 91 LYS A N 1
ATOM 727 C CA . LYS A 1 91 ? -28.874 0.940 35.359 1.00 69.94 91 LYS A CA 1
ATOM 728 C C . LYS A 1 91 ? -27.828 1.849 35.991 1.00 69.94 91 LYS A C 1
ATOM 730 O O . LYS A 1 91 ? -27.585 2.919 35.431 1.00 69.94 91 LYS A O 1
ATOM 735 N N . GLU A 1 92 ? -27.284 1.483 37.147 1.00 69.06 92 GLU A N 1
ATOM 736 C CA . GLU A 1 92 ? -26.282 2.280 37.857 1.00 69.06 92 GLU A CA 1
ATOM 737 C C . GLU A 1 92 ? -24.959 2.284 37.076 1.00 69.06 92 GLU A C 1
ATOM 739 O O . GLU A 1 92 ? -24.480 3.356 36.703 1.00 69.06 92 GLU A O 1
ATOM 744 N N . VAL A 1 93 ? -24.484 1.110 36.645 1.00 67.31 93 VAL A N 1
ATOM 745 C CA . VAL A 1 93 ? -23.276 0.973 35.806 1.00 67.31 93 VAL A CA 1
ATOM 746 C C . VAL A 1 93 ? -23.422 1.686 34.464 1.00 67.31 93 VAL A C 1
ATOM 748 O O . VAL A 1 93 ? -22.521 2.399 34.017 1.00 67.31 93 VAL A O 1
ATOM 751 N N . LEU A 1 94 ? -24.575 1.542 33.806 1.00 66.06 94 LEU A N 1
ATOM 752 C CA . LEU A 1 94 ? -24.838 2.216 32.535 1.00 66.06 94 LEU A CA 1
ATOM 753 C C . LEU A 1 94 ? -24.999 3.739 32.690 1.00 66.06 94 LEU A C 1
ATOM 755 O O . LEU A 1 94 ? -24.762 4.470 31.727 1.00 66.06 94 LEU A O 1
ATOM 759 N N . LYS A 1 95 ? -25.382 4.245 33.870 1.00 66.69 95 LYS A N 1
ATOM 760 C CA . LYS A 1 95 ? -25.391 5.689 34.165 1.00 66.69 95 LYS A CA 1
ATOM 761 C C . LYS A 1 95 ? -23.980 6.250 34.296 1.00 66.69 95 LYS A C 1
ATOM 763 O O . LYS A 1 95 ? -23.732 7.341 33.782 1.00 66.69 95 LYS A O 1
ATOM 768 N N . ASP A 1 96 ? -23.091 5.515 34.955 1.00 63.19 96 ASP A N 1
ATOM 769 C CA . ASP A 1 96 ? -21.695 5.919 35.136 1.00 63.19 96 ASP A CA 1
ATOM 770 C C . ASP A 1 96 ? -20.870 5.768 33.844 1.00 63.19 96 ASP A C 1
ATOM 772 O O . ASP A 1 96 ? -19.928 6.528 33.615 1.00 63.19 96 ASP A O 1
ATOM 776 N N . ASN A 1 97 ? -21.284 4.881 32.930 1.00 62.62 97 ASN A N 1
ATOM 777 C CA . ASN A 1 97 ? -20.637 4.661 31.635 1.00 62.62 97 ASN A CA 1
ATOM 778 C C . ASN A 1 97 ? -21.555 4.976 30.427 1.00 62.62 97 ASN A C 1
ATOM 780 O O . ASN A 1 97 ? -22.081 4.065 29.779 1.00 62.62 97 ASN A O 1
ATOM 784 N N . PRO A 1 98 ? -21.676 6.248 29.988 1.00 60.69 98 PRO A N 1
ATOM 785 C CA . PRO A 1 98 ? -22.500 6.623 28.829 1.00 60.69 98 PRO A CA 1
ATOM 786 C C . PRO A 1 98 ? -22.035 6.000 27.497 1.00 60.69 98 PRO A C 1
ATOM 788 O O . PRO A 1 98 ? -22.817 5.916 26.552 1.00 60.69 98 PRO A O 1
ATOM 791 N N . LYS A 1 99 ? -20.783 5.520 27.414 1.00 56.38 99 LYS A N 1
ATOM 792 C CA . LYS A 1 99 ? -20.245 4.786 26.252 1.00 56.38 99 LYS A CA 1
ATOM 793 C C . LYS A 1 99 ? -20.779 3.352 26.139 1.00 56.38 99 LYS A C 1
ATOM 795 O O . LYS A 1 99 ? -20.753 2.791 25.045 1.00 56.38 99 LYS A O 1
ATOM 800 N N . ALA A 1 100 ? -21.289 2.769 27.225 1.00 55.47 100 ALA A N 1
ATOM 801 C CA . ALA A 1 100 ? -21.853 1.419 27.226 1.00 55.47 100 ALA A CA 1
ATOM 802 C C . ALA A 1 100 ? -23.098 1.321 26.333 1.00 55.47 100 ALA A C 1
ATOM 804 O O . ALA A 1 100 ? -23.227 0.386 25.544 1.00 55.47 100 ALA A O 1
ATOM 805 N N . TYR A 1 101 ? -23.958 2.344 26.380 1.00 55.12 101 TYR A N 1
ATOM 806 C CA . TYR A 1 101 ? -25.151 2.453 25.536 1.00 55.12 101 TYR A CA 1
ATOM 807 C C . TYR A 1 101 ? -24.827 2.453 24.035 1.00 55.12 101 TYR A C 1
ATOM 809 O O . TYR A 1 101 ? -25.543 1.848 23.237 1.00 55.12 101 TYR A O 1
ATOM 817 N N . GLU A 1 102 ? -23.731 3.106 23.647 1.00 52.16 102 GLU A N 1
ATOM 818 C CA . GLU A 1 102 ? -23.325 3.245 22.246 1.00 52.16 102 GLU A CA 1
ATOM 819 C C . GLU A 1 102 ? -22.640 1.976 21.710 1.00 52.16 102 GLU A C 1
ATOM 821 O O . GLU A 1 102 ? -22.837 1.593 20.557 1.00 52.16 102 GLU A O 1
ATOM 826 N N . ILE A 1 103 ? -21.872 1.286 22.559 1.00 53.53 103 ILE A N 1
ATOM 827 C CA . ILE A 1 103 ? -21.153 0.055 22.201 1.00 53.53 103 ILE A CA 1
ATOM 828 C C . ILE A 1 103 ? -22.101 -1.147 22.126 1.00 53.53 103 ILE A C 1
ATOM 830 O O . ILE A 1 103 ? -21.964 -1.976 21.226 1.00 53.53 103 ILE A O 1
ATOM 834 N N . LEU A 1 104 ? -23.069 -1.231 23.042 1.00 56.50 104 LEU A N 1
ATOM 835 C CA . LEU A 1 104 ? -23.998 -2.361 23.145 1.00 56.50 104 LEU A CA 1
ATOM 836 C C . LEU A 1 104 ? -25.281 -2.166 22.318 1.00 56.50 104 LEU A C 1
ATOM 838 O O . LEU A 1 104 ? -26.094 -3.081 22.204 1.00 56.50 104 LEU A O 1
ATOM 842 N N . ASN A 1 105 ? -25.442 -0.997 21.686 1.00 55.09 105 ASN A N 1
ATOM 843 C CA . ASN A 1 105 ? -26.524 -0.697 20.747 1.00 55.09 105 ASN A CA 1
ATOM 844 C C . ASN A 1 105 ? -27.927 -0.967 21.337 1.00 55.09 105 ASN A C 1
ATOM 846 O O . ASN A 1 105 ? -28.809 -1.530 20.677 1.00 55.09 105 ASN A O 1
ATOM 850 N N . SER A 1 106 ? -28.115 -0.586 22.601 1.00 53.78 106 SER A N 1
ATOM 851 C CA . SER A 1 106 ? -29.380 -0.705 23.333 1.00 53.78 106 SER A CA 1
ATOM 852 C C . SER A 1 106 ? -29.739 0.637 23.959 1.00 53.78 106 SER A C 1
ATOM 854 O O . SER A 1 106 ? -28.866 1.398 24.363 1.00 53.78 106 SER A O 1
ATOM 856 N N . ARG A 1 107 ? -31.037 0.956 24.019 1.00 52.19 107 ARG A N 1
ATOM 857 C CA . ARG A 1 107 ? -31.543 2.268 24.488 1.00 52.19 107 ARG A CA 1
ATOM 858 C C . ARG A 1 107 ? -31.805 2.337 25.999 1.00 52.19 107 ARG A C 1
ATOM 860 O O . ARG A 1 107 ? -32.262 3.366 26.490 1.00 52.19 107 ARG A O 1
ATOM 867 N N . GLY A 1 108 ? -31.551 1.255 26.730 1.00 58.62 108 GLY A N 1
ATOM 868 C CA . GLY A 1 108 ? -31.858 1.123 28.154 1.00 58.62 108 GLY A CA 1
ATOM 869 C C . GLY A 1 108 ? -31.319 -0.190 28.722 1.00 58.62 108 GLY A C 1
ATOM 870 O O . GLY A 1 108 ? -31.202 -1.160 27.978 1.00 58.62 108 GLY A O 1
ATOM 871 N N . ALA A 1 109 ? -31.063 -0.239 30.034 1.00 59.44 109 ALA A N 1
ATOM 872 C CA . ALA A 1 109 ? -30.724 -1.478 30.747 1.00 59.44 109 ALA A CA 1
ATOM 873 C C . ALA A 1 109 ? -31.756 -2.593 30.482 1.00 59.44 109 ALA A C 1
ATOM 875 O O . ALA A 1 109 ? -31.375 -3.708 30.162 1.00 59.44 109 ALA A O 1
ATOM 876 N N . LYS A 1 110 ? -33.056 -2.252 30.451 1.00 61.69 110 LYS A N 1
ATOM 877 C CA . LYS A 1 110 ? -34.159 -3.163 30.079 1.00 61.69 110 LYS A CA 1
ATOM 878 C C . LYS A 1 110 ? -34.025 -3.813 28.700 1.00 61.69 110 LYS A C 1
ATOM 880 O O . LYS A 1 110 ? -34.440 -4.946 28.517 1.00 61.69 110 LYS A O 1
ATOM 885 N N . ASP A 1 111 ? -33.498 -3.080 27.722 1.00 65.69 111 ASP A N 1
ATOM 886 C CA . ASP A 1 111 ? -33.343 -3.553 26.338 1.00 65.69 111 ASP A CA 1
ATOM 887 C C . ASP A 1 111 ? -32.061 -4.384 26.167 1.00 65.69 111 ASP A C 1
ATOM 889 O O . ASP A 1 111 ? -31.948 -5.194 25.253 1.00 65.69 111 ASP A O 1
ATOM 893 N N . LEU A 1 112 ? -31.081 -4.187 27.056 1.00 65.44 112 LEU A N 1
ATOM 894 C CA . LEU A 1 112 ? -29.924 -5.067 27.184 1.00 65.44 112 LEU A CA 1
ATOM 895 C C . LEU A 1 112 ? -30.342 -6.396 27.813 1.00 65.44 112 LEU A C 1
ATOM 897 O O . LEU A 1 112 ? -30.082 -7.446 27.240 1.00 65.44 112 LEU A O 1
ATOM 901 N N . LEU A 1 113 ? -31.062 -6.317 28.934 1.00 64.06 113 LEU A N 1
ATOM 902 C CA . LEU A 1 113 ? -31.574 -7.470 29.658 1.00 64.06 113 LEU A CA 1
ATOM 903 C C . LEU A 1 113 ? -32.444 -8.312 28.720 1.00 64.06 113 LEU A C 1
ATOM 905 O O . LEU A 1 113 ? -32.095 -9.440 28.439 1.00 64.06 113 LEU A O 1
ATOM 909 N N . ALA A 1 114 ? -33.417 -7.721 28.022 1.00 66.31 114 ALA A N 1
ATOM 910 C CA . ALA A 1 114 ? -34.257 -8.447 27.059 1.00 66.31 114 ALA A CA 1
ATOM 911 C C . ALA A 1 114 ? -33.526 -9.090 25.853 1.00 66.31 114 ALA A C 1
ATOM 913 O O . ALA A 1 114 ? -34.124 -9.909 25.156 1.00 66.31 114 ALA A O 1
ATOM 914 N N . LYS A 1 115 ? -32.282 -8.695 25.543 1.00 66.69 115 LYS A N 1
ATOM 915 C CA . LYS A 1 115 ? -31.485 -9.294 24.454 1.00 66.69 115 LYS A CA 1
ATOM 916 C C . LYS A 1 115 ? -30.585 -10.433 24.922 1.00 66.69 115 LYS A C 1
ATOM 918 O O . LYS A 1 115 ? -30.293 -11.312 24.114 1.00 66.69 115 LYS A O 1
ATOM 923 N N . TYR A 1 116 ? -30.094 -10.349 26.153 1.00 65.75 116 TYR A N 1
ATOM 924 C CA . TYR A 1 116 ? -29.087 -11.257 26.701 1.00 65.75 116 TYR A CA 1
ATOM 925 C C . TYR A 1 116 ? -29.673 -12.243 27.720 1.00 65.75 116 TYR A C 1
ATOM 927 O O . TYR A 1 116 ? -29.142 -13.335 27.857 1.00 65.75 116 TYR A O 1
ATOM 935 N N . ASP A 1 117 ? -30.797 -11.899 28.347 1.00 67.50 117 ASP A N 1
ATOM 936 C CA . ASP A 1 117 ? -31.605 -12.778 29.191 1.00 67.50 117 ASP A CA 1
ATOM 937 C C . ASP A 1 117 ? -32.307 -13.830 28.308 1.00 67.50 117 ASP A C 1
ATOM 939 O O . ASP A 1 117 ? -33.305 -13.558 27.624 1.00 67.50 117 ASP A O 1
ATOM 943 N N . VAL A 1 118 ? -31.717 -15.028 28.246 1.00 66.44 118 VAL A N 1
ATOM 944 C CA . VAL A 1 118 ? -32.203 -16.157 27.439 1.00 66.44 118 VAL A CA 1
ATOM 945 C C . VAL A 1 118 ? -33.281 -16.923 28.202 1.00 66.44 118 VAL A C 1
ATOM 947 O O . VAL A 1 118 ? -34.192 -17.490 27.585 1.00 66.44 118 VAL A O 1
ATOM 950 N N . ASN A 1 119 ? -33.179 -16.953 29.528 1.00 71.12 119 ASN A N 1
ATOM 951 C CA . ASN A 1 119 ? -34.058 -17.705 30.414 1.00 71.12 119 ASN A CA 1
ATOM 952 C C . ASN A 1 119 ? -35.310 -16.903 30.871 1.00 71.12 119 ASN A C 1
ATOM 954 O O . ASN A 1 119 ? -36.259 -17.506 31.379 1.00 71.12 119 ASN A O 1
ATOM 958 N N . GLN A 1 120 ? -35.362 -15.596 30.582 1.00 69.25 120 GLN A N 1
ATOM 959 C CA . GLN A 1 120 ? -36.403 -14.626 30.950 1.00 69.25 120 GLN A CA 1
ATOM 960 C C . GLN A 1 120 ? -36.636 -14.485 32.460 1.00 69.25 120 GLN A C 1
ATOM 962 O O . GLN A 1 120 ? -37.763 -14.202 32.888 1.00 69.25 120 GLN A O 1
ATOM 967 N N . ASP A 1 121 ? -35.610 -14.710 33.276 1.00 71.75 121 ASP A N 1
ATOM 968 C CA . ASP A 1 121 ? -35.699 -14.604 34.732 1.00 71.75 121 ASP A CA 1
ATOM 969 C C . ASP A 1 121 ? -35.538 -13.163 35.248 1.00 71.75 121 ASP A C 1
ATOM 971 O O . ASP A 1 121 ? -35.823 -12.894 36.419 1.00 71.75 121 ASP A O 1
ATOM 975 N N . GLY A 1 122 ? -35.212 -12.216 34.361 1.00 68.62 122 GLY A N 1
ATOM 976 C CA . GLY A 1 122 ? -35.072 -10.804 34.695 1.00 68.62 122 GLY A CA 1
ATOM 977 C C . GLY A 1 122 ? -33.743 -10.453 35.361 1.00 68.62 122 GLY A C 1
ATOM 978 O O . GLY A 1 122 ? -33.598 -9.307 35.800 1.00 68.62 122 GLY A O 1
ATOM 979 N N . VAL A 1 123 ? -32.789 -11.387 35.393 1.00 70.25 123 VAL A N 1
ATOM 980 C CA . VAL A 1 123 ? -31.413 -11.191 35.858 1.00 70.25 123 VAL A CA 1
ATOM 981 C C . VAL A 1 123 ? -30.416 -11.670 34.797 1.00 70.25 123 VAL A C 1
ATOM 983 O O . VAL A 1 123 ? -30.776 -12.323 33.826 1.00 70.25 123 VAL A O 1
ATOM 986 N N . LEU A 1 124 ? -29.153 -11.262 34.910 1.00 69.31 124 LEU A N 1
ATOM 987 C CA . LEU A 1 124 ? -28.079 -11.728 34.024 1.00 69.31 124 LEU A CA 1
ATOM 988 C C . LEU A 1 124 ? -27.088 -12.559 34.825 1.00 69.31 124 LEU A C 1
ATOM 990 O O . LEU A 1 124 ? -26.384 -12.025 35.688 1.00 69.31 124 LEU A O 1
ATOM 994 N N . ASP A 1 125 ? -27.007 -13.850 34.518 1.00 67.81 125 ASP A N 1
ATOM 995 C CA . ASP A 1 125 ? -25.990 -14.728 35.084 1.00 67.81 125 ASP A CA 1
ATOM 996 C C . ASP A 1 125 ? -24.670 -14.687 34.277 1.00 67.81 125 ASP A C 1
ATOM 998 O O . ASP A 1 125 ? -24.556 -14.109 33.192 1.00 67.81 125 ASP A O 1
ATOM 1002 N N . LYS A 1 126 ? -23.617 -15.322 34.805 1.00 66.25 126 LYS A N 1
ATOM 1003 C CA . LYS A 1 126 ? -22.315 -15.434 34.114 1.00 66.25 126 LYS A CA 1
ATOM 1004 C C . LYS A 1 126 ? -22.348 -16.271 32.829 1.00 66.25 126 LYS A C 1
ATOM 1006 O O . LYS A 1 126 ? -21.355 -16.261 32.1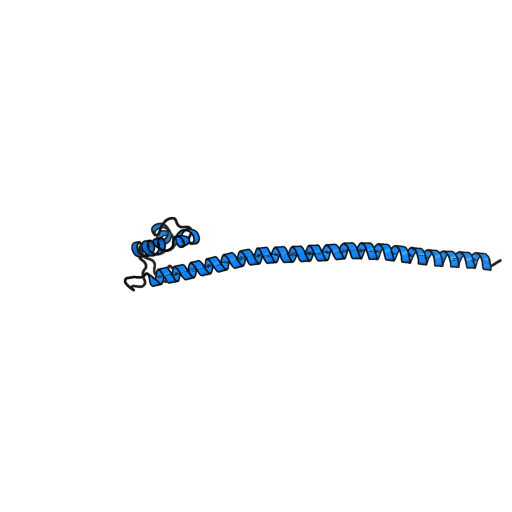02 1.00 66.25 126 LYS A O 1
ATOM 1011 N N . ALA A 1 127 ? -23.394 -17.059 32.598 1.00 61.97 127 ALA A N 1
ATOM 1012 C CA . ALA A 1 127 ? -23.571 -17.842 31.380 1.00 61.97 127 ALA A CA 1
ATOM 1013 C C . ALA A 1 127 ? -24.313 -17.047 30.287 1.00 61.97 127 ALA A C 1
ATOM 1015 O O . ALA A 1 127 ? -24.166 -17.369 29.106 1.00 61.97 127 ALA A O 1
ATOM 1016 N N . GLU A 1 128 ? -25.057 -16.014 30.681 1.00 61.50 128 GLU A N 1
ATOM 1017 C CA . GLU A 1 128 ? -25.855 -15.111 29.849 1.00 61.50 128 GLU A CA 1
ATOM 1018 C C . GLU A 1 128 ? -25.120 -13.794 29.507 1.00 61.50 128 GLU A C 1
ATOM 1020 O O . GLU A 1 128 ? -25.565 -13.053 28.627 1.00 61.50 128 GLU A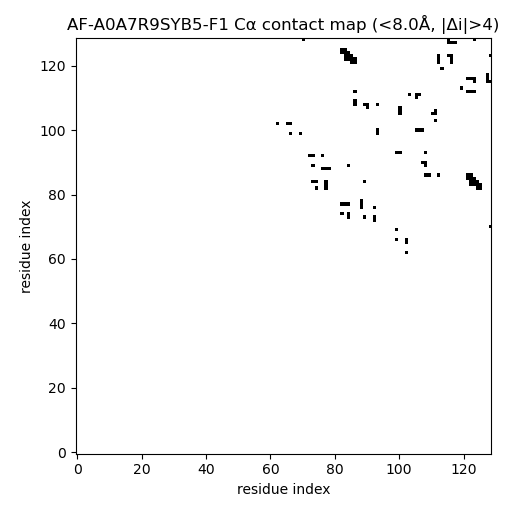 O 1
ATOM 1025 N N . MET A 1 129 ? -23.954 -13.541 30.130 1.00 56.16 129 MET A N 1
ATOM 1026 C CA . MET A 1 129 ? -23.015 -12.438 29.823 1.00 56.16 129 MET A CA 1
ATOM 1027 C C . MET A 1 129 ? -21.999 -12.722 28.704 1.00 56.16 129 MET A C 1
ATOM 1029 O O . MET A 1 129 ? -21.352 -13.796 28.700 1.00 56.16 129 MET A O 1
#

Mean predicted aligned error: 14.8 Å

Foldseek 3Di:
DVVVVVVVVVVVVVVVVVVVVVVVVVVVVVVVVVVVVVVVVVVVVVVVVVVVVCVVVVVVVVLVVVVVVLVVLLQVQPPVNPQKRAQVSLQVSCVVPVVVCVSQVAPGSVRSCVVQVPVPPRIAHPVSD

pLDDT: mean 76.24, std 12.79, range [52.16, 96.38]

Sequence (129 aa):
KVMAPLLFYLLQVVMFFILLNMFLAIICDAYADVKGNQSEEDLNFYSNLKDQLLDKISNLVTRKRAIKDLTEDILASDRNVDGLIDEDELKEVLKDNPKAYEILNSRGAKDLLAKYDVNQDGVLDKAEM

Organism: NCBI:txid41880

InterPro domains:
  IPR002048 EF-hand domain [PF13202] (78-94)
  IPR002048 EF-hand domain [PF13202] (110-128)
  IPR002048 EF-hand domain [PS50222] (65-100)
  IPR002048 EF-hand domain [PS50222] (104-129)
  IPR011992 EF-hand domain pair [SSF47473] (67-129)
  IPR013122 Polycystin cation channel, PKD1/PKD2 [PF08016] (1-34)
  IPR018247 EF-Hand 1, calcium-binding site [PS00018] (117-129)
  IPR051223 Polycystin [PTHR10877] (2-84)

Nearest PDB structures (foldseek):
  3fs7-assembly5_E  TM=6.606E-01  e=5.985E-02  Gallus gallus
  2pas-assembly1_A  TM=5.950E-01  e=4.535E-02  Esox lucius
  4yga-assembly4_G  TM=6.047E-01  e=8.467E-02  Toxoplasma gondii
  5zh6-assembly2_B  TM=6.121E-01  e=1.694E-01  Mustelus griseus
  4okh-assembly2_C-2  TM=5.783E-01  e=1.946E-01  Homo sapiens

Solvent-accessible surface area (backbone atoms only — not comparable to full-atom values): 7297 Å² total; per-residue (Å²): 129,68,64,62,63,52,53,51,53,51,50,52,52,52,52,49,53,54,51,50,53,52,52,49,51,54,52,52,50,56,50,49,51,55,53,52,53,49,54,53,52,53,51,52,50,52,50,53,52,50,51,56,48,48,53,54,49,51,55,50,50,54,50,54,49,52,51,49,54,49,52,51,52,51,65,68,53,47,84,82,74,76,68,55,47,40,61,69,50,45,41,50,52,47,64,79,33,69,64,51,42,70,75,68,74,35,95,43,48,70,54,45,45,70,71,40,36,84,84,72,79,72,47,39,41,78,87,48,103